Protein AF-A0A933B966-F1 (afdb_monomer)

Mean predicted aligned error: 13.91 Å

Solvent-accessible surface area (backbone atoms only — not comparable to full-atom values): 6531 Å² total; per-residue (Å²): 142,80,83,80,74,80,74,77,64,89,73,75,89,65,94,47,70,71,57,44,50,54,47,60,74,73,42,70,70,76,84,45,54,90,77,56,72,88,78,87,79,79,76,83,75,76,78,86,81,83,90,80,90,79,92,75,56,73,67,55,55,53,50,48,43,53,54,12,56,78,68,77,37,54,53,72,56,44,52,50,50,55,53,49,53,54,49,60,72,70,42,72,79,76,85,122

Radius of gyration: 27.73 Å; Cα contacts (8 Å, |Δi|>4): 19; chains: 1; bounding box: 61×38×60 Å

Structure (mmCIF, N/CA/C/O backbone):
data_AF-A0A933B966-F1
#
_entry.id   AF-A0A933B966-F1
#
loop_
_atom_site.group_PDB
_atom_site.id
_atom_site.type_symbol
_atom_site.label_atom_id
_atom_site.label_alt_id
_atom_site.label_comp_id
_atom_site.label_asym_id
_atom_site.label_entity_id
_atom_site.label_seq_id
_atom_site.pdbx_PDB_ins_code
_atom_site.Cartn_x
_atom_site.Cartn_y
_atom_site.Cartn_z
_atom_site.occupancy
_atom_site.B_iso_or_equiv
_atom_site.auth_seq_id
_atom_site.auth_comp_id
_atom_site.auth_asym_id
_atom_site.auth_atom_id
_atom_site.pdbx_PDB_model_num
ATOM 1 N N . MET A 1 1 ? 43.217 -26.852 -40.745 1.00 38.94 1 MET A N 1
ATOM 2 C CA . MET A 1 1 ? 43.153 -25.408 -41.056 1.00 38.94 1 MET A CA 1
ATOM 3 C C . MET A 1 1 ? 41.881 -25.150 -41.851 1.00 38.94 1 MET A C 1
ATOM 5 O O . MET A 1 1 ? 41.883 -25.345 -43.055 1.00 38.94 1 MET A O 1
ATOM 9 N N . ALA A 1 2 ? 40.778 -24.800 -41.188 1.00 33.16 2 ALA A N 1
ATOM 10 C CA . ALA A 1 2 ? 39.555 -24.366 -41.861 1.00 33.16 2 ALA A CA 1
ATOM 11 C C . ALA A 1 2 ? 39.213 -22.980 -41.316 1.00 33.16 2 ALA A C 1
ATOM 13 O O . ALA A 1 2 ? 38.887 -22.821 -40.142 1.00 33.16 2 ALA A O 1
ATOM 14 N N . SER A 1 3 ? 39.425 -21.978 -42.165 1.00 33.75 3 SER A N 1
ATOM 15 C CA . SER A 1 3 ? 39.214 -20.565 -41.878 1.00 33.75 3 SER A CA 1
ATOM 16 C C . SER A 1 3 ? 37.740 -20.333 -41.536 1.00 33.75 3 SER A C 1
ATOM 18 O O . SER A 1 3 ? 36.865 -20.570 -42.370 1.00 33.75 3 SER A O 1
ATOM 20 N N . ALA A 1 4 ? 37.453 -19.913 -40.302 1.00 42.78 4 ALA A N 1
ATOM 21 C CA . ALA A 1 4 ? 36.108 -19.539 -39.889 1.00 42.78 4 ALA A CA 1
ATOM 22 C C . ALA A 1 4 ? 35.700 -18.274 -40.657 1.00 42.78 4 ALA A C 1
ATOM 24 O O . ALA A 1 4 ? 36.167 -17.170 -40.372 1.00 42.78 4 ALA A O 1
ATOM 25 N N . LYS A 1 5 ? 34.854 -18.453 -41.675 1.00 41.50 5 LYS A N 1
ATOM 26 C CA . LYS A 1 5 ? 34.233 -17.379 -42.450 1.00 41.50 5 LYS A CA 1
ATOM 27 C C . LYS A 1 5 ? 33.558 -16.420 -41.465 1.00 41.50 5 LYS A C 1
ATOM 29 O O . LYS A 1 5 ? 32.578 -16.796 -40.829 1.00 41.50 5 LYS A O 1
ATOM 34 N N . LYS A 1 6 ? 34.099 -15.204 -41.313 1.00 46.59 6 LYS A N 1
ATOM 35 C CA . LYS A 1 6 ? 33.443 -14.107 -40.586 1.00 46.59 6 LYS A CA 1
ATOM 36 C C . LYS A 1 6 ? 32.060 -13.922 -41.208 1.00 46.59 6 LYS A C 1
ATOM 38 O O . LYS A 1 6 ? 31.952 -13.371 -42.301 1.00 46.59 6 LYS A O 1
ATOM 43 N N . MET A 1 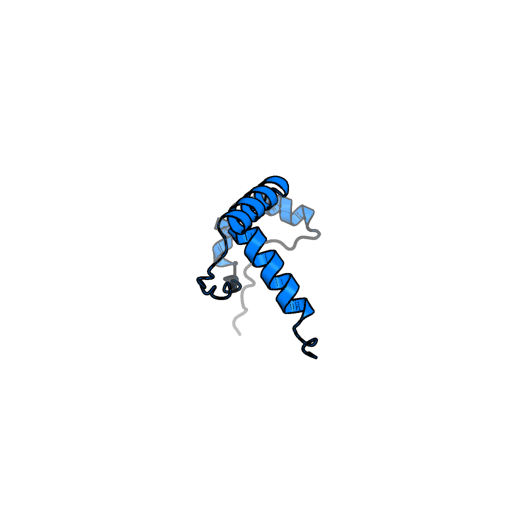7 ? 31.022 -14.424 -40.544 1.00 53.06 7 MET A N 1
ATOM 44 C CA . MET A 1 7 ? 29.660 -14.015 -40.848 1.00 53.06 7 MET A CA 1
ATOM 45 C C . MET A 1 7 ? 29.588 -12.530 -40.512 1.00 53.06 7 MET A C 1
ATOM 47 O O . MET A 1 7 ? 29.868 -12.125 -39.385 1.00 53.06 7 MET A O 1
ATOM 51 N N . VAL A 1 8 ? 29.345 -11.715 -41.534 1.00 59.16 8 VAL A N 1
ATOM 52 C CA . VAL A 1 8 ? 29.047 -10.299 -41.357 1.00 59.16 8 VAL A CA 1
ATOM 53 C C . VAL A 1 8 ? 27.714 -10.266 -40.620 1.00 59.16 8 VAL A C 1
ATOM 55 O O . VAL A 1 8 ? 26.704 -10.671 -41.189 1.00 59.16 8 VAL A O 1
ATOM 58 N N . SER A 1 9 ? 27.736 -9.883 -39.344 1.00 64.38 9 SER A N 1
ATOM 59 C CA . SER A 1 9 ? 26.518 -9.590 -38.587 1.00 64.38 9 SER A CA 1
ATOM 60 C C . SER A 1 9 ? 25.680 -8.588 -39.369 1.00 64.38 9 SER A C 1
ATOM 62 O O . SER A 1 9 ? 26.225 -7.598 -39.866 1.00 64.38 9 SER A O 1
ATOM 64 N N . LYS A 1 10 ? 24.375 -8.837 -39.495 1.00 73.94 10 LYS A N 1
ATOM 65 C CA . LYS A 1 10 ? 23.462 -7.898 -40.154 1.00 73.94 10 LYS A CA 1
ATOM 66 C C . LYS A 1 10 ? 23.319 -6.615 -39.333 1.00 73.94 10 LYS A C 1
ATOM 68 O O . LYS A 1 10 ? 23.009 -5.570 -39.895 1.00 73.94 10 LYS A O 1
ATOM 73 N N . ILE A 1 11 ? 23.575 -6.684 -38.024 1.00 80.75 11 ILE A N 1
ATOM 74 C CA . ILE A 1 11 ? 23.585 -5.527 -37.125 1.00 80.75 11 ILE A CA 1
ATOM 75 C C . ILE A 1 11 ? 24.927 -4.780 -37.273 1.00 80.75 11 ILE A C 1
ATOM 77 O O . ILE A 1 11 ? 25.980 -5.337 -36.929 1.00 80.75 11 ILE A O 1
ATOM 81 N N . PRO A 1 12 ? 24.936 -3.531 -37.779 1.00 81.19 12 PRO A N 1
ATOM 82 C CA . PRO A 1 12 ? 26.159 -2.751 -37.925 1.00 81.19 12 PRO A CA 1
ATOM 83 C C . PRO A 1 12 ? 26.678 -2.253 -36.565 1.00 81.19 12 PRO A C 1
ATOM 85 O O . PRO A 1 12 ? 25.967 -2.214 -35.565 1.00 81.19 12 PRO A O 1
ATOM 88 N N . LYS A 1 13 ? 27.949 -1.836 -36.516 1.00 81.69 13 LYS A N 1
ATOM 89 C CA . LYS A 1 13 ? 28.502 -1.143 -35.341 1.00 81.69 13 LYS A CA 1
ATOM 90 C C . LYS A 1 13 ? 28.097 0.330 -35.382 1.00 81.69 13 LYS A C 1
ATOM 92 O O . LYS A 1 13 ? 28.615 1.069 -36.218 1.00 81.69 13 LYS A O 1
ATOM 97 N N . PHE A 1 14 ? 27.216 0.748 -34.478 1.00 86.31 14 PHE A N 1
ATOM 98 C CA . PHE A 1 14 ? 26.790 2.144 -34.353 1.00 86.31 14 PHE A CA 1
ATOM 99 C C . PHE A 1 14 ? 27.864 3.000 -33.682 1.00 86.31 14 PHE A C 1
ATOM 101 O O . PHE A 1 14 ? 28.589 2.531 -32.800 1.00 86.31 14 PHE A O 1
ATOM 108 N N . ARG A 1 15 ? 27.986 4.263 -34.103 1.00 84.19 15 ARG A N 1
ATOM 109 C CA . ARG A 1 15 ? 28.924 5.215 -33.485 1.00 84.19 15 ARG A CA 1
ATOM 110 C C . ARG A 1 15 ? 28.305 5.950 -32.300 1.00 84.19 15 ARG A C 1
ATOM 112 O O . ARG A 1 15 ? 29.037 6.426 -31.437 1.00 84.19 15 ARG A O 1
ATOM 119 N N . ASN A 1 16 ? 26.981 6.071 -32.282 1.00 88.00 16 ASN A N 1
ATOM 120 C CA . ASN A 1 16 ? 26.210 6.756 -31.252 1.00 88.00 16 ASN A CA 1
ATOM 121 C C . ASN A 1 16 ? 24.804 6.140 -31.121 1.00 88.00 16 ASN A C 1
ATOM 123 O O . ASN A 1 16 ? 24.337 5.433 -32.012 1.00 88.00 16 ASN A O 1
ATOM 127 N N . GLU A 1 17 ? 24.132 6.447 -30.013 1.00 85.31 17 GLU A N 1
ATOM 128 C CA . GLU A 1 17 ? 22.788 5.944 -29.692 1.00 85.31 17 GLU A CA 1
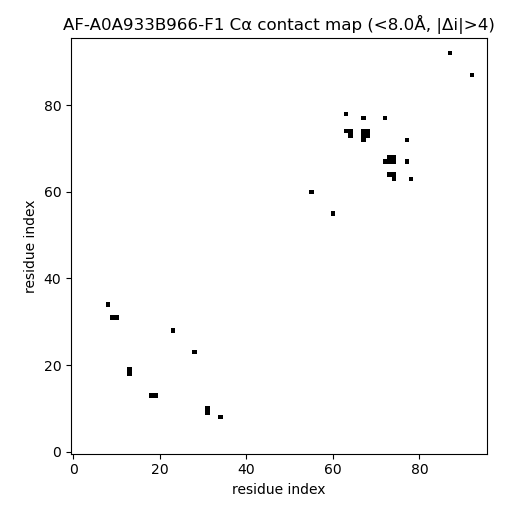ATOM 129 C C . GLU A 1 17 ? 21.713 6.454 -30.672 1.00 85.31 17 GLU A C 1
ATOM 131 O O . GLU A 1 17 ? 20.756 5.750 -30.978 1.00 85.31 17 GLU A O 1
ATOM 136 N N . ALA A 1 18 ? 21.883 7.657 -31.232 1.00 88.25 18 ALA A N 1
ATOM 137 C CA . ALA A 1 18 ? 20.932 8.229 -32.188 1.00 88.25 18 ALA A CA 1
ATOM 138 C C . ALA A 1 18 ? 20.924 7.491 -33.543 1.00 88.25 18 ALA A C 1
ATOM 140 O O . ALA A 1 18 ? 19.877 7.367 -34.175 1.00 88.25 18 ALA A O 1
ATOM 141 N N . GLU A 1 19 ? 22.079 7.005 -34.000 1.00 87.00 19 GLU A N 1
ATOM 142 C CA . GLU A 1 19 ? 22.217 6.155 -35.188 1.00 87.00 19 GLU A CA 1
ATOM 143 C C . GLU A 1 19 ? 21.596 4.777 -34.960 1.00 87.00 19 GLU A C 1
ATOM 145 O O . GLU A 1 19 ? 20.933 4.259 -35.855 1.00 87.00 19 GLU A O 1
ATOM 150 N N . GLU A 1 20 ? 21.771 4.214 -33.763 1.00 87.31 20 GLU A N 1
ATOM 151 C CA . GLU A 1 20 ? 21.150 2.949 -33.372 1.00 87.31 20 GLU A CA 1
ATOM 152 C C . GLU A 1 20 ? 19.621 3.061 -33.343 1.00 87.31 20 GLU A C 1
ATOM 154 O O . GLU A 1 20 ? 18.936 2.244 -33.955 1.00 87.31 20 GLU A O 1
ATOM 159 N N . ALA A 1 21 ? 19.080 4.108 -32.714 1.00 87.00 21 ALA A N 1
ATOM 160 C CA . ALA A 1 21 ? 17.640 4.355 -32.680 1.00 87.00 21 ALA A CA 1
ATOM 161 C C . ALA A 1 21 ? 17.053 4.478 -34.096 1.00 87.00 21 ALA A C 1
ATOM 163 O O . ALA A 1 21 ? 16.103 3.781 -34.436 1.00 87.00 21 ALA A O 1
ATOM 164 N N . ARG A 1 22 ? 17.682 5.282 -34.967 1.00 88.44 22 ARG A N 1
ATOM 165 C CA . ARG A 1 22 ? 17.250 5.435 -36.369 1.00 88.44 22 ARG A CA 1
ATOM 166 C C . ARG A 1 22 ? 17.313 4.129 -37.157 1.00 88.44 22 ARG A C 1
ATOM 168 O O . ARG A 1 22 ? 16.481 3.910 -38.035 1.00 88.44 22 ARG A O 1
ATOM 175 N N . PHE A 1 23 ? 18.302 3.281 -36.889 1.00 87.69 23 PHE A N 1
ATOM 176 C CA . PHE A 1 23 ? 18.401 1.968 -37.516 1.00 87.69 23 PHE A CA 1
ATOM 177 C C . PHE A 1 23 ? 17.227 1.073 -37.105 1.00 87.69 23 PHE A C 1
ATOM 179 O O . PHE A 1 23 ? 16.560 0.531 -37.982 1.00 87.69 23 PHE A O 1
ATOM 186 N N . TRP A 1 24 ? 16.915 0.989 -35.809 1.00 88.88 24 TRP A N 1
ATOM 187 C CA . TRP A 1 24 ? 15.787 0.193 -35.311 1.00 88.88 24 TRP A CA 1
ATOM 188 C C . TRP A 1 24 ? 14.410 0.774 -35.659 1.00 88.88 24 TRP A C 1
ATOM 190 O O . TRP A 1 24 ? 13.460 0.013 -35.801 1.00 88.88 24 TRP A O 1
ATOM 200 N N . ASP A 1 25 ? 14.299 2.088 -35.871 1.00 87.38 25 ASP A N 1
ATOM 201 C CA . ASP A 1 25 ? 13.071 2.723 -36.374 1.00 87.38 25 ASP A CA 1
ATOM 202 C C . ASP A 1 25 ? 12.795 2.390 -37.851 1.00 87.38 25 ASP A C 1
ATOM 204 O O . ASP A 1 25 ? 11.656 2.471 -38.311 1.00 87.38 25 ASP A O 1
ATOM 208 N N . THR A 1 26 ? 13.839 2.062 -38.618 1.00 86.31 26 THR A N 1
ATOM 209 C CA . THR A 1 26 ? 13.754 1.849 -40.074 1.00 86.31 26 THR A CA 1
ATOM 210 C C . THR A 1 26 ? 13.836 0.386 -40.493 1.00 86.31 26 THR A C 1
ATOM 212 O O . THR A 1 26 ? 13.438 0.068 -41.613 1.00 86.31 26 THR A O 1
ATOM 215 N N . HIS A 1 27 ? 14.331 -0.498 -39.625 1.00 86.12 27 HIS A N 1
ATOM 216 C CA . HIS A 1 27 ? 14.525 -1.918 -39.912 1.00 86.12 27 HIS A CA 1
ATOM 217 C C . HIS A 1 27 ? 13.641 -2.780 -39.015 1.00 86.12 27 HIS A C 1
ATOM 219 O O . HIS A 1 27 ? 13.501 -2.521 -37.819 1.00 86.12 27 HIS A O 1
ATOM 225 N N . ASP A 1 28 ? 13.072 -3.844 -39.578 1.00 83.25 28 ASP A N 1
ATOM 226 C CA . ASP A 1 28 ? 12.275 -4.783 -38.800 1.00 83.25 28 ASP A CA 1
ATOM 227 C C . ASP A 1 28 ? 13.190 -5.625 -37.899 1.00 83.25 28 ASP A C 1
ATOM 229 O O . ASP A 1 28 ? 14.015 -6.418 -38.352 1.00 83.25 28 ASP A O 1
ATOM 233 N N . SER A 1 29 ? 13.024 -5.468 -36.585 1.00 80.31 29 SER A N 1
ATOM 234 C CA . SER A 1 29 ? 13.759 -6.240 -35.578 1.00 80.31 29 SER A CA 1
ATOM 235 C C . SER A 1 29 ? 13.626 -7.764 -35.733 1.00 80.31 29 SER A C 1
ATOM 237 O O . SER A 1 29 ? 14.498 -8.499 -35.264 1.00 80.31 29 SER A O 1
ATOM 239 N N . THR A 1 30 ? 12.586 -8.260 -36.415 1.00 81.31 30 THR A N 1
ATOM 240 C CA . THR A 1 30 ? 12.401 -9.698 -36.654 1.00 81.31 30 THR A CA 1
ATOM 241 C C . THR A 1 30 ? 13.436 -10.294 -37.617 1.00 81.31 30 THR A C 1
ATOM 243 O O . THR A 1 30 ? 13.735 -11.487 -37.540 1.00 81.31 30 THR A O 1
ATOM 246 N N . GLU A 1 31 ? 14.075 -9.477 -38.459 1.00 81.25 31 GLU A N 1
ATOM 247 C CA . GLU A 1 31 ? 15.105 -9.916 -39.416 1.00 81.25 31 GLU A CA 1
ATOM 248 C C . GLU A 1 31 ? 16.449 -10.274 -38.753 1.00 81.25 31 GLU A C 1
ATOM 250 O O . GLU A 1 31 ? 17.342 -10.850 -39.396 1.00 81.25 31 GLU A O 1
ATOM 255 N N . PHE A 1 32 ? 16.578 -9.947 -37.462 1.00 82.19 32 PHE A N 1
ATOM 256 C CA . PHE A 1 32 ? 17.778 -10.104 -36.640 1.00 82.19 32 PHE A CA 1
ATOM 257 C C . PHE A 1 32 ? 17.586 -11.089 -35.472 1.00 82.19 32 PHE A C 1
ATOM 259 O O . PHE A 1 32 ? 18.473 -11.213 -34.626 1.00 82.19 32 PHE A O 1
ATOM 266 N N . LEU A 1 33 ? 16.462 -11.824 -35.423 1.00 77.06 33 LEU A N 1
ATOM 267 C CA . LEU A 1 33 ? 16.154 -12.781 -34.345 1.00 77.06 33 LEU A CA 1
ATOM 268 C C . LEU A 1 33 ? 17.245 -13.844 -34.153 1.00 77.06 33 LEU A C 1
ATOM 270 O O . LEU A 1 33 ? 17.533 -14.211 -33.016 1.00 77.06 33 LEU A O 1
ATOM 274 N N . ASP A 1 34 ? 17.877 -14.293 -35.241 1.00 78.56 34 ASP A N 1
ATOM 275 C CA . ASP A 1 34 ? 18.965 -15.283 -35.214 1.00 78.56 34 ASP A CA 1
ATOM 276 C C . ASP A 1 34 ? 20.242 -14.760 -34.528 1.00 78.56 34 ASP A C 1
ATOM 278 O O . ASP A 1 34 ? 21.063 -15.540 -34.042 1.00 78.56 34 ASP A O 1
ATOM 282 N N . GLU A 1 35 ? 20.427 -13.436 -34.487 1.00 81.38 35 GLU A N 1
ATOM 283 C CA . GLU A 1 35 ? 21.579 -12.773 -33.865 1.00 81.38 35 GLU A CA 1
ATOM 284 C C . GLU A 1 35 ? 21.292 -12.340 -32.417 1.00 81.38 35 GLU A C 1
ATOM 286 O O . GLU A 1 35 ? 22.224 -12.067 -31.648 1.00 81.38 35 GLU A O 1
ATOM 291 N N . PHE A 1 36 ? 20.019 -12.313 -32.008 1.00 81.69 36 PHE A N 1
ATOM 292 C CA . PHE A 1 36 ? 19.637 -11.985 -30.642 1.00 81.69 36 PHE A CA 1
ATOM 293 C C . PHE A 1 36 ? 19.899 -13.137 -29.677 1.00 81.69 36 PHE A C 1
ATOM 295 O O . PHE A 1 36 ? 19.714 -14.319 -29.960 1.00 81.69 36 PHE A O 1
ATOM 302 N N . LYS A 1 37 ? 20.309 -12.769 -28.463 1.00 79.06 37 LYS A N 1
ATOM 303 C CA . LYS A 1 37 ? 20.445 -13.708 -27.351 1.00 79.06 37 LYS A CA 1
ATOM 304 C C . LYS A 1 37 ? 19.230 -13.570 -26.441 1.00 79.06 37 LYS A C 1
ATOM 306 O O . LYS A 1 37 ? 18.830 -12.441 -26.158 1.00 79.06 37 LYS A O 1
ATOM 311 N N . PRO A 1 38 ? 18.680 -14.678 -25.916 1.00 79.50 38 PRO A N 1
ATOM 312 C CA . PRO A 1 38 ? 17.600 -14.611 -24.945 1.00 79.50 38 PRO A CA 1
ATOM 313 C C . PRO A 1 38 ? 18.010 -13.752 -23.745 1.00 79.50 38 PRO A C 1
ATOM 315 O O . PRO A 1 38 ? 18.982 -14.060 -23.047 1.00 79.50 38 PRO A O 1
ATOM 318 N N . ALA A 1 39 ? 17.265 -12.679 -23.490 1.00 79.12 39 ALA A N 1
ATOM 319 C CA . ALA A 1 39 ? 17.445 -11.895 -22.281 1.00 79.12 39 ALA A CA 1
ATOM 320 C C . ALA A 1 39 ? 16.966 -12.719 -21.077 1.00 79.12 39 ALA A C 1
ATOM 322 O O . ALA A 1 39 ? 15.813 -13.153 -21.017 1.00 79.12 39 ALA A O 1
ATOM 323 N N . LYS A 1 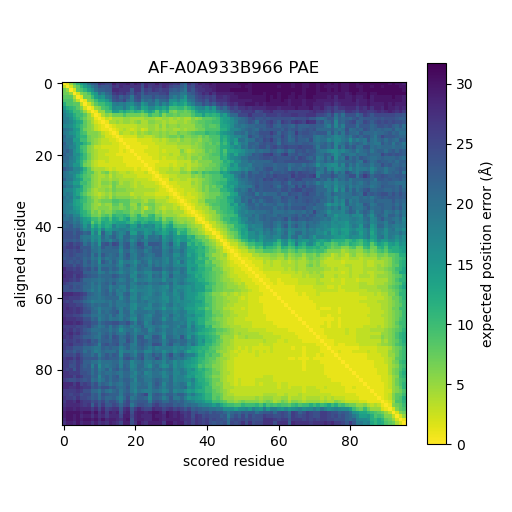40 ? 17.841 -12.938 -20.0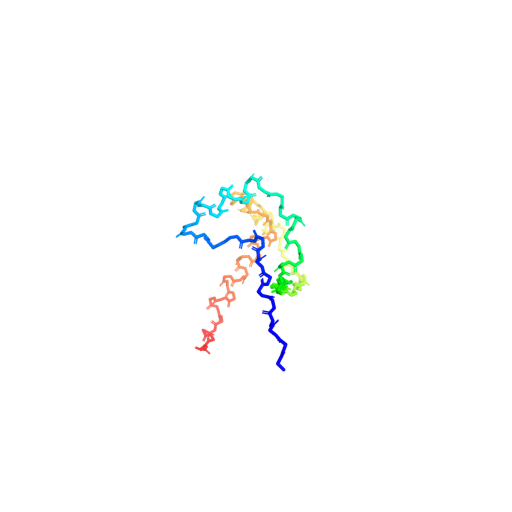90 1.00 75.88 40 LYS A N 1
ATOM 324 C CA . LYS A 1 40 ? 17.441 -13.528 -18.807 1.00 75.88 40 LYS A CA 1
ATOM 325 C C . LYS A 1 40 ? 16.723 -12.464 -17.981 1.00 75.88 40 LYS A C 1
ATOM 327 O O . LYS A 1 40 ? 17.351 -11.717 -17.238 1.00 75.88 40 LYS A O 1
ATOM 332 N N . LEU A 1 41 ? 15.405 -12.388 -18.128 1.00 74.19 41 LEU A N 1
ATOM 333 C CA . LEU A 1 41 ? 14.562 -11.511 -17.322 1.00 74.19 41 LEU A CA 1
ATOM 334 C C . LEU A 1 41 ? 14.243 -12.186 -15.985 1.00 74.19 41 LEU A C 1
ATOM 336 O O . LEU A 1 41 ? 13.445 -13.117 -15.910 1.00 74.19 41 LEU A O 1
ATOM 340 N N . THR A 1 42 ? 14.851 -11.705 -14.905 1.00 71.56 42 THR A N 1
ATOM 341 C CA . THR A 1 42 ? 14.398 -12.014 -13.544 1.00 71.56 42 THR A CA 1
ATOM 342 C C . THR A 1 42 ? 13.331 -11.015 -13.132 1.00 71.56 42 THR A C 1
ATOM 344 O O . THR A 1 42 ? 13.630 -9.869 -12.802 1.00 71.56 42 THR A O 1
ATOM 347 N N . PHE A 1 43 ? 12.075 -11.452 -13.106 1.00 74.94 43 PHE A N 1
ATOM 348 C CA . PHE A 1 43 ? 11.024 -10.693 -12.441 1.00 74.94 43 PHE A CA 1
ATOM 349 C C . PHE A 1 43 ? 11.253 -10.757 -10.930 1.00 74.94 43 PHE A C 1
ATOM 351 O O . PHE A 1 43 ? 11.332 -11.845 -10.355 1.00 74.94 43 PHE A O 1
ATOM 358 N N . ALA A 1 44 ? 11.336 -9.601 -10.268 1.00 74.75 44 ALA A N 1
ATOM 359 C CA . ALA A 1 44 ? 11.315 -9.559 -8.813 1.00 74.75 44 ALA A CA 1
ATOM 360 C C . ALA A 1 44 ? 9.997 -10.187 -8.333 1.00 74.75 44 ALA A C 1
ATOM 362 O O . ALA A 1 44 ? 8.911 -9.641 -8.553 1.00 74.75 44 ALA A O 1
ATOM 363 N N . ARG A 1 45 ? 10.074 -11.367 -7.707 1.00 72.88 45 ARG A N 1
ATOM 364 C CA . ARG A 1 45 ? 8.890 -12.038 -7.170 1.00 72.88 45 ARG A CA 1
ATOM 365 C C . ARG A 1 45 ? 8.300 -11.134 -6.092 1.00 72.88 45 ARG A C 1
ATOM 367 O O . ARG A 1 45 ? 8.963 -10.839 -5.098 1.00 72.88 45 ARG A O 1
ATOM 374 N N . ARG A 1 46 ? 7.062 -10.670 -6.293 1.00 72.50 46 ARG A N 1
ATOM 375 C CA . ARG A 1 46 ? 6.342 -9.901 -5.268 1.00 72.50 46 ARG A CA 1
ATOM 376 C C . ARG A 1 46 ? 6.333 -10.718 -3.982 1.00 72.50 46 ARG A C 1
ATOM 378 O O . ARG A 1 46 ? 5.961 -11.891 -4.010 1.00 72.50 46 ARG A O 1
ATOM 385 N N . GLN A 1 47 ? 6.732 -10.101 -2.874 1.00 78.00 47 GLN A N 1
ATOM 386 C CA . GLN A 1 47 ? 6.644 -10.773 -1.587 1.00 78.00 47 GLN A CA 1
ATOM 387 C C . GLN A 1 47 ? 5.185 -11.155 -1.299 1.00 78.00 47 GLN A C 1
ATOM 389 O O . GLN A 1 47 ? 4.281 -10.350 -1.576 1.00 78.00 47 GLN A O 1
ATOM 394 N N . PRO A 1 48 ? 4.938 -12.374 -0.789 1.00 83.69 48 PRO A N 1
ATOM 395 C CA . PRO A 1 48 ? 3.592 -12.818 -0.467 1.00 83.69 48 PRO A CA 1
ATOM 396 C C . PRO A 1 48 ? 2.992 -11.899 0.602 1.00 83.69 48 PRO A C 1
ATOM 398 O O . PRO A 1 48 ? 3.658 -11.521 1.564 1.00 83.69 48 PRO A O 1
ATOM 401 N N . LYS A 1 49 ? 1.728 -11.515 0.415 1.00 84.75 49 LYS A N 1
ATOM 402 C CA . LYS A 1 49 ? 0.977 -10.710 1.384 1.00 84.75 49 LYS A CA 1
ATOM 403 C C . LYS A 1 49 ? 0.070 -11.633 2.188 1.00 84.75 49 LYS A C 1
ATOM 405 O O . LYS A 1 49 ? -0.611 -12.469 1.601 1.00 84.75 49 LYS A O 1
ATOM 410 N N . VAL A 1 50 ? 0.033 -11.443 3.503 1.00 90.50 50 VAL A N 1
ATOM 411 C CA . VAL A 1 50 ? -0.879 -12.154 4.408 1.00 90.50 50 VAL A CA 1
ATOM 412 C C . VAL A 1 50 ? -2.046 -11.233 4.749 1.00 90.50 50 VAL A C 1
ATOM 414 O O . VAL A 1 50 ? -1.840 -10.053 5.039 1.00 90.50 50 VAL A O 1
ATOM 417 N N . LEU A 1 51 ? -3.270 -11.759 4.691 1.00 91.62 51 LEU A N 1
ATOM 418 C CA . LEU A 1 51 ? -4.461 -11.034 5.119 1.00 91.62 51 LEU A CA 1
ATOM 419 C C . LEU A 1 51 ? -4.702 -11.305 6.603 1.00 91.62 51 LEU A C 1
ATOM 421 O O . LEU A 1 51 ? -4.835 -12.453 7.017 1.00 91.62 51 LEU A O 1
ATOM 425 N N . VAL A 1 52 ? -4.756 -10.237 7.391 1.00 90.50 52 VAL A N 1
ATOM 426 C CA . VAL A 1 52 ? -5.033 -10.292 8.827 1.00 90.50 52 VAL A CA 1
ATOM 427 C C . VAL A 1 52 ? -6.374 -9.624 9.105 1.00 90.50 52 VAL A C 1
ATOM 429 O O . VAL A 1 52 ? -6.708 -8.611 8.489 1.00 90.50 52 VAL A O 1
ATOM 432 N N . SER A 1 53 ? -7.154 -10.196 10.022 1.00 91.50 53 SER A N 1
ATOM 433 C CA . SER A 1 53 ? -8.420 -9.609 10.473 1.00 91.50 53 SER A CA 1
ATOM 434 C C . SER A 1 53 ? -8.203 -8.896 11.802 1.00 91.50 53 SER A C 1
ATOM 436 O O . SER A 1 53 ? -7.769 -9.514 12.769 1.00 91.50 53 SER A O 1
ATOM 438 N N . VAL A 1 54 ? -8.523 -7.604 11.853 1.00 91.50 54 VAL A N 1
ATOM 439 C CA . VAL A 1 54 ? -8.433 -6.772 13.062 1.00 91.50 54 VAL A CA 1
ATOM 440 C C . VAL A 1 54 ? -9.819 -6.215 13.364 1.00 91.50 54 VAL A C 1
ATOM 442 O O . VAL A 1 54 ? -10.521 -5.765 12.456 1.00 91.50 54 VAL A O 1
ATOM 445 N N . ARG A 1 55 ? -10.235 -6.262 14.633 1.00 94.88 55 ARG A N 1
ATOM 446 C CA . ARG A 1 55 ? -11.486 -5.636 15.078 1.00 94.88 55 ARG A CA 1
ATOM 447 C C . ARG A 1 55 ? -11.229 -4.163 15.376 1.00 94.88 55 ARG A C 1
ATOM 449 O O . ARG A 1 55 ? -10.322 -3.850 16.134 1.00 94.88 55 ARG A O 1
ATOM 456 N N . LEU A 1 56 ? -12.045 -3.297 14.787 1.00 94.56 56 LEU A N 1
ATOM 457 C CA . LEU A 1 56 ? -12.012 -1.847 14.968 1.00 94.56 56 LEU A CA 1
ATOM 458 C C . LEU A 1 56 ? -13.430 -1.352 15.267 1.00 94.56 56 LEU A C 1
ATOM 460 O O . LEU A 1 56 ? -14.414 -1.966 14.839 1.00 94.56 56 LEU A O 1
ATOM 464 N N . GLY A 1 57 ? -13.543 -0.239 15.981 1.00 97.62 57 GLY A N 1
ATOM 465 C CA . GLY A 1 57 ? -14.806 0.440 16.228 1.00 97.62 57 GLY A CA 1
ATOM 466 C C . GLY A 1 57 ? -15.433 0.980 14.939 1.00 97.62 57 GLY A C 1
ATOM 467 O O . GLY A 1 57 ? -14.750 1.365 13.988 1.00 97.62 57 GLY A O 1
ATOM 468 N N . LYS A 1 58 ? -16.770 1.049 14.897 1.00 96.75 58 LYS A N 1
ATOM 469 C CA . LYS A 1 58 ? -17.498 1.554 13.716 1.00 96.75 58 LYS A CA 1
ATOM 470 C C . LYS A 1 58 ? -17.125 3.003 13.378 1.00 96.75 58 LYS A C 1
ATOM 472 O O . LYS A 1 58 ? -16.967 3.334 12.204 1.00 96.75 58 LYS A O 1
ATOM 477 N N . SER A 1 59 ? -16.973 3.848 14.398 1.00 97.25 59 SER A N 1
ATOM 478 C CA . SER A 1 59 ? -16.565 5.252 14.258 1.00 97.25 59 SER A CA 1
ATOM 479 C C . SER A 1 59 ? -15.145 5.384 13.706 1.00 97.25 59 SER A C 1
ATOM 481 O O . SER A 1 59 ? -14.909 6.190 12.809 1.00 97.25 59 SER A O 1
ATOM 483 N N . GLU A 1 60 ? -14.220 4.548 14.177 1.00 96.00 60 GLU A N 1
ATOM 484 C CA . GLU A 1 60 ? -12.827 4.526 13.723 1.00 96.00 60 GLU A CA 1
ATOM 485 C C . GLU A 1 60 ? -12.744 4.162 12.239 1.00 96.00 60 GLU A C 1
ATOM 487 O O . GLU A 1 60 ? -12.127 4.877 11.453 1.00 96.00 60 GLU A O 1
ATOM 492 N N . VAL A 1 61 ? -13.447 3.104 11.820 1.00 96.19 61 VAL A N 1
ATOM 493 C CA . VAL A 1 61 ? -13.488 2.688 10.410 1.00 96.19 61 VAL A CA 1
ATOM 494 C C . VAL A 1 61 ? -14.084 3.783 9.523 1.00 96.19 61 VAL A C 1
ATOM 496 O O . VAL A 1 61 ? -13.581 4.019 8.421 1.00 96.19 61 VAL A O 1
ATOM 499 N N . ALA A 1 62 ? -15.136 4.466 9.982 1.00 97.06 62 ALA A N 1
ATOM 500 C CA . ALA A 1 62 ? -15.740 5.572 9.244 1.00 97.06 62 ALA A CA 1
ATOM 501 C C . ALA A 1 62 ? -14.756 6.740 9.069 1.00 97.06 62 ALA A C 1
ATOM 503 O O . ALA A 1 62 ? -14.557 7.214 7.947 1.00 97.06 62 ALA A O 1
ATOM 504 N N . LEU A 1 63 ? -14.078 7.142 10.148 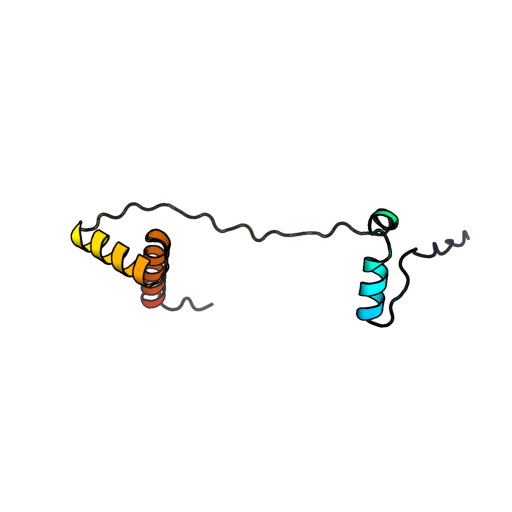1.00 97.00 63 LEU A N 1
ATOM 505 C CA . LEU A 1 63 ? -13.078 8.207 10.120 1.00 97.00 63 LEU A CA 1
ATOM 506 C C . LEU A 1 63 ? -11.901 7.852 9.202 1.00 97.00 63 LEU A C 1
ATOM 508 O O . LEU A 1 63 ? -11.498 8.651 8.359 1.00 97.00 63 LEU A O 1
ATOM 512 N N . MET A 1 64 ? -11.383 6.627 9.301 1.00 96.62 64 MET A N 1
ATOM 513 C CA . MET A 1 64 ? -10.299 6.147 8.443 1.00 96.62 64 MET A CA 1
ATOM 514 C C . MET A 1 64 ? -10.680 6.162 6.959 1.00 96.62 64 MET A C 1
ATOM 516 O O . MET A 1 64 ? -9.861 6.537 6.122 1.00 96.62 64 MET A O 1
ATOM 520 N N . ARG A 1 65 ? -11.921 5.796 6.606 1.00 96.44 65 ARG A N 1
ATOM 521 C CA . ARG A 1 65 ? -12.404 5.884 5.216 1.00 96.44 65 ARG A CA 1
ATOM 522 C C . ARG A 1 65 ? -12.445 7.323 4.716 1.00 96.44 65 ARG A C 1
ATOM 524 O O . ARG A 1 65 ? -12.010 7.572 3.594 1.00 96.44 65 ARG A O 1
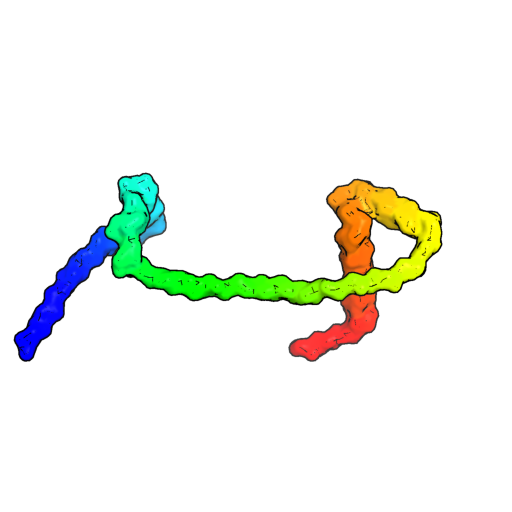ATOM 531 N N . GLN A 1 66 ? -12.914 8.260 5.539 1.00 97.69 66 GLN A N 1
ATOM 532 C CA . GLN A 1 66 ? -12.912 9.682 5.186 1.00 97.69 66 GLN A CA 1
ATOM 533 C C . GLN A 1 66 ? -11.487 10.210 4.986 1.00 97.69 66 GLN A C 1
ATOM 535 O O . GLN A 1 66 ? -11.214 10.904 4.008 1.00 97.69 66 GLN A O 1
ATOM 540 N N . LEU A 1 67 ? -10.557 9.845 5.873 1.00 97.62 67 LEU A N 1
ATOM 541 C CA . LEU A 1 67 ? -9.149 10.232 5.758 1.00 97.62 67 LEU A CA 1
ATOM 542 C C . LEU A 1 67 ? -8.486 9.631 4.514 1.00 97.62 67 LEU A C 1
ATOM 544 O O . LEU A 1 67 ? -7.701 10.314 3.858 1.00 97.62 67 LEU A O 1
ATOM 548 N N . ALA A 1 68 ? -8.831 8.394 4.155 1.00 97.50 68 ALA A N 1
ATOM 549 C CA . ALA A 1 68 ? -8.330 7.743 2.949 1.00 97.50 68 ALA A CA 1
ATOM 550 C C . ALA A 1 68 ? -8.783 8.496 1.691 1.00 97.50 68 ALA A C 1
ATOM 552 O O . ALA A 1 68 ? -7.947 8.873 0.872 1.00 97.50 68 ALA A O 1
ATOM 553 N N . GLN A 1 69 ? -10.078 8.819 1.599 1.00 97.19 69 GLN A N 1
ATOM 554 C CA . GLN A 1 69 ? -10.634 9.589 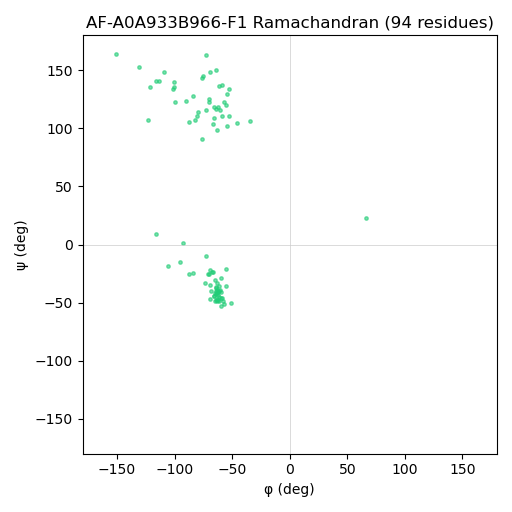0.484 1.00 97.19 69 GLN A CA 1
ATOM 555 C C . GLN A 1 69 ? -9.991 10.971 0.351 1.00 97.19 69 GLN A C 1
ATOM 557 O O . GLN A 1 69 ? -9.573 11.342 -0.741 1.00 97.19 69 GLN A O 1
ATOM 562 N N . ARG A 1 70 ? -9.838 11.707 1.461 1.00 97.19 70 ARG A N 1
ATOM 563 C CA . ARG A 1 70 ? -9.187 13.030 1.462 1.00 97.19 70 ARG A CA 1
ATOM 564 C C . ARG A 1 70 ? -7.742 12.989 0.963 1.00 97.19 70 ARG A C 1
ATOM 566 O O . ARG A 1 70 ? -7.265 13.975 0.418 1.00 97.19 70 ARG A O 1
ATOM 573 N N . ARG A 1 71 ? -7.049 11.863 1.151 1.00 95.81 71 ARG A N 1
ATOM 574 C CA . ARG A 1 71 ? -5.668 11.644 0.695 1.00 95.81 71 ARG A CA 1
ATOM 575 C C . ARG A 1 71 ? -5.582 10.996 -0.692 1.00 95.81 71 ARG A C 1
ATOM 577 O O . ARG A 1 71 ? -4.479 10.709 -1.141 1.00 95.81 71 ARG A O 1
ATOM 584 N N . GLY A 1 72 ? -6.713 10.721 -1.349 1.00 96.62 72 GLY A N 1
ATOM 585 C CA . GLY A 1 72 ? -6.744 10.008 -2.630 1.00 96.62 72 GLY A CA 1
ATOM 586 C C . GLY A 1 72 ? -6.278 8.549 -2.534 1.00 96.62 72 GLY A C 1
ATOM 587 O O . GLY A 1 72 ? -5.842 7.970 -3.525 1.00 96.62 72 GLY A O 1
ATOM 588 N N . LEU A 1 73 ? -6.341 7.946 -1.343 1.00 96.44 73 LEU A N 1
ATOM 589 C CA . LEU A 1 73 ? -5.892 6.580 -1.081 1.00 96.44 73 LEU A CA 1
ATOM 590 C C . LEU A 1 73 ? -7.082 5.647 -0.838 1.00 96.44 73 LEU A C 1
ATOM 592 O O . LEU A 1 73 ? -8.099 6.021 -0.258 1.00 96.44 73 LEU A O 1
ATOM 596 N N . GLY A 1 74 ? -6.930 4.379 -1.222 1.00 95.50 74 GLY A N 1
ATOM 597 C CA . GLY A 1 74 ? -7.854 3.328 -0.797 1.00 95.50 74 GLY A CA 1
ATOM 598 C C . GLY A 1 74 ? -7.716 3.042 0.703 1.00 95.50 74 GLY A C 1
ATOM 599 O O . GLY A 1 74 ? -6.614 3.112 1.245 1.00 95.50 74 GLY A O 1
ATOM 600 N N . PHE A 1 75 ? -8.812 2.652 1.366 1.00 94.62 75 PHE A N 1
ATOM 601 C CA . PHE A 1 75 ? -8.817 2.326 2.803 1.00 94.62 75 PHE A CA 1
ATOM 602 C C . PHE A 1 75 ? -7.712 1.326 3.175 1.00 94.62 75 PHE A C 1
ATOM 604 O O . PHE A 1 75 ? -6.906 1.602 4.053 1.00 94.62 75 PHE A O 1
ATOM 611 N N . GLY A 1 76 ? -7.603 0.207 2.449 1.00 93.25 76 GLY A N 1
ATOM 612 C CA . GLY A 1 76 ? -6.559 -0.791 2.705 1.00 93.25 76 GLY A CA 1
ATOM 613 C C . GLY A 1 76 ? -5.135 -0.263 2.489 1.00 93.25 76 GLY A C 1
ATOM 614 O O . GLY A 1 76 ? -4.222 -0.661 3.211 1.00 93.25 76 GLY A O 1
ATOM 615 N N . SER A 1 77 ? -4.942 0.658 1.539 1.00 94.94 77 SER A N 1
ATOM 616 C CA . SER A 1 77 ? -3.642 1.290 1.287 1.00 94.94 77 SER A CA 1
ATOM 617 C C . SER A 1 77 ? -3.244 2.214 2.434 1.00 94.94 77 SER A C 1
ATOM 619 O O . SER A 1 77 ? -2.122 2.110 2.922 1.00 94.94 77 SER A O 1
ATOM 621 N N . LEU A 1 78 ? -4.172 3.060 2.897 1.00 96.12 78 LEU A N 1
ATOM 622 C CA . LEU A 1 78 ? -3.949 3.941 4.044 1.00 96.12 78 LEU A CA 1
ATOM 623 C C . LEU A 1 78 ? -3.653 3.128 5.310 1.00 96.12 78 LEU A C 1
ATOM 625 O O . LEU A 1 78 ? -2.656 3.377 5.980 1.00 96.12 78 LEU A O 1
ATOM 629 N N . THR A 1 79 ? -4.475 2.116 5.597 1.00 95.12 79 THR A N 1
ATOM 630 C CA . THR A 1 79 ? -4.303 1.252 6.773 1.00 95.12 79 THR A CA 1
ATOM 631 C C . THR A 1 79 ? -2.947 0.559 6.763 1.00 95.12 79 THR A C 1
ATOM 633 O O . THR A 1 79 ? -2.245 0.555 7.770 1.00 95.12 79 THR A O 1
ATOM 636 N N . ARG A 1 80 ? -2.540 0.000 5.616 1.00 93.38 80 ARG A N 1
ATOM 637 C CA . ARG A 1 80 ? -1.228 -0.641 5.487 1.00 93.38 80 ARG A CA 1
ATOM 638 C C . ARG A 1 80 ? -0.091 0.356 5.697 1.00 93.38 80 ARG A C 1
ATOM 640 O O . ARG A 1 80 ? 0.890 -0.002 6.341 1.00 93.38 80 ARG A O 1
ATOM 647 N N . MET A 1 81 ? -0.207 1.561 5.142 1.00 95.19 81 MET A N 1
ATOM 648 C CA . MET A 1 81 ? 0.808 2.607 5.265 1.00 95.19 81 MET A CA 1
ATOM 649 C C . MET A 1 81 ? 1.038 2.970 6.733 1.00 95.19 81 MET A C 1
ATOM 651 O O . MET A 1 81 ? 2.163 2.850 7.201 1.00 95.19 81 MET A O 1
ATOM 655 N N . TRP A 1 82 ? -0.024 3.295 7.473 1.00 95.25 82 TRP A N 1
ATOM 656 C CA . TRP A 1 82 ? 0.080 3.635 8.896 1.00 95.25 82 TRP A CA 1
ATOM 657 C C . TRP A 1 82 ? 0.566 2.477 9.762 1.00 95.25 82 TRP A C 1
ATOM 659 O O . TRP A 1 82 ? 1.386 2.680 10.650 1.00 95.25 82 TRP A O 1
ATOM 669 N N . LEU A 1 83 ? 0.103 1.250 9.496 1.00 94.06 83 LEU A N 1
ATOM 670 C CA . LEU A 1 83 ? 0.595 0.080 10.224 1.00 94.06 83 LEU A CA 1
ATOM 671 C C . LEU A 1 83 ? 2.094 -0.131 9.982 1.00 94.06 83 LEU A C 1
ATOM 673 O O . LEU A 1 83 ? 2.828 -0.447 10.909 1.00 94.06 83 LEU A O 1
ATOM 677 N N . THR A 1 84 ? 2.551 0.062 8.744 1.00 93.69 84 THR A N 1
ATOM 678 C CA . THR A 1 84 ? 3.974 -0.058 8.396 1.00 93.69 84 THR A CA 1
ATOM 679 C C . THR A 1 84 ? 4.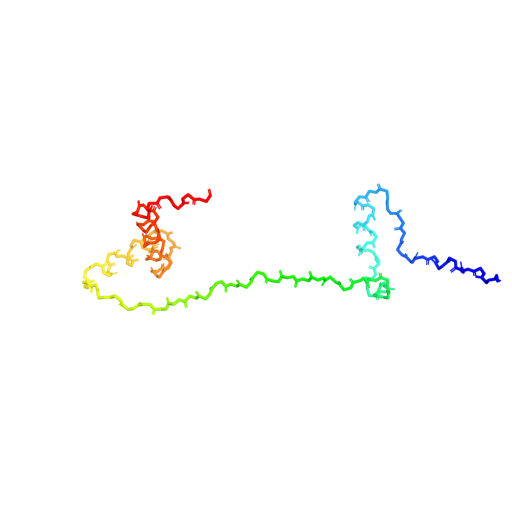798 1.029 9.077 1.00 93.69 84 THR A C 1
ATOM 681 O O . THR A 1 84 ? 5.848 0.724 9.623 1.00 93.69 84 THR A O 1
ATOM 684 N N . GLU A 1 85 ? 4.316 2.270 9.075 1.00 94.38 85 GLU A N 1
ATOM 685 C CA . GLU A 1 85 ? 4.958 3.404 9.746 1.00 94.38 85 GLU A CA 1
ATOM 686 C C . GLU A 1 85 ? 5.158 3.119 11.239 1.00 94.38 85 GLU A C 1
ATOM 688 O O . GLU A 1 85 ? 6.287 3.151 11.718 1.00 94.38 85 GLU A O 1
ATOM 693 N N . LYS A 1 86 ? 4.100 2.692 11.940 1.00 94.19 86 LYS A N 1
ATOM 694 C CA . LYS A 1 86 ? 4.182 2.333 13.364 1.00 94.19 86 LYS A CA 1
ATOM 695 C C . LYS A 1 86 ? 5.099 1.142 13.634 1.00 94.19 86 LYS A C 1
ATOM 697 O O . LYS A 1 86 ? 5.843 1.153 14.604 1.00 94.19 86 LYS A O 1
ATOM 702 N N . LEU A 1 87 ? 5.092 0.127 12.769 1.00 93.56 87 LEU A N 1
ATOM 703 C CA . LEU A 1 87 ? 6.017 -1.003 12.894 1.00 93.56 87 LEU A CA 1
ATOM 704 C C . LEU A 1 87 ? 7.477 -0.582 12.715 1.00 93.56 87 LEU A C 1
ATOM 706 O O . LEU A 1 87 ? 8.340 -1.144 13.375 1.00 93.56 87 LEU A O 1
ATOM 710 N N . LEU A 1 88 ? 7.762 0.369 11.823 1.00 92.12 88 LEU A N 1
ATOM 711 C CA . LEU A 1 88 ? 9.118 0.876 11.604 1.00 92.12 88 LEU A CA 1
ATOM 712 C C . LEU A 1 88 ? 9.593 1.783 12.742 1.00 92.12 88 LEU A C 1
ATOM 714 O O . LEU A 1 88 ? 10.783 1.781 13.033 1.00 92.12 88 LEU A O 1
ATOM 718 N N . GLU A 1 89 ? 8.686 2.533 13.370 1.00 92.94 89 GLU A N 1
ATOM 719 C CA . GLU A 1 89 ? 8.980 3.333 14.566 1.00 92.94 89 GLU A CA 1
ATOM 720 C C . GLU A 1 89 ? 9.327 2.452 15.776 1.00 92.94 89 GLU A C 1
ATOM 722 O O . GLU A 1 89 ? 10.285 2.738 16.489 1.00 92.94 89 GLU A O 1
ATOM 727 N N . GLU A 1 90 ? 8.563 1.377 15.996 1.00 91.44 90 GLU A N 1
ATOM 728 C CA . GLU A 1 90 ? 8.719 0.479 17.152 1.00 91.44 90 GLU A CA 1
ATOM 729 C C . GLU A 1 90 ? 9.784 -0.603 16.940 1.00 91.44 90 GLU A C 1
ATOM 731 O O . GLU A 1 90 ? 10.334 -1.146 17.901 1.00 91.44 90 GLU A O 1
ATOM 736 N N . ALA A 1 91 ? 10.076 -0.961 15.687 1.00 86.19 91 ALA A N 1
ATOM 737 C CA . ALA A 1 91 ? 11.146 -1.900 15.405 1.00 86.19 91 ALA A CA 1
ATOM 738 C C . ALA A 1 91 ? 12.474 -1.249 15.818 1.00 86.19 91 ALA A C 1
ATOM 740 O O . ALA A 1 91 ? 12.859 -0.240 15.220 1.00 86.19 91 ALA A O 1
ATOM 741 N N . PRO A 1 92 ? 13.226 -1.818 16.783 1.00 72.44 92 PRO A N 1
ATOM 742 C CA . PRO A 1 92 ? 14.586 -1.368 17.014 1.00 72.44 92 PRO A CA 1
ATOM 743 C C . PRO A 1 92 ? 15.298 -1.535 15.681 1.00 72.44 92 PRO A C 1
ATOM 745 O O . PRO A 1 92 ? 15.262 -2.634 15.123 1.00 72.44 92 PRO A O 1
ATOM 748 N N . THR A 1 93 ? 15.860 -0.444 15.148 1.00 59.56 93 THR A N 1
ATOM 749 C CA . THR A 1 93 ? 16.637 -0.429 13.904 1.00 59.56 93 THR A CA 1
ATOM 750 C C . THR A 1 93 ? 17.392 -1.738 13.801 1.00 59.56 93 THR A C 1
ATOM 752 O O . THR A 1 93 ? 18.328 -1.971 14.571 1.00 59.56 93 THR A O 1
ATOM 755 N N . ALA A 1 94 ? 16.933 -2.625 12.918 1.00 54.75 94 ALA A N 1
ATOM 756 C CA . ALA A 1 94 ? 17.655 -3.841 12.634 1.00 54.75 94 ALA A CA 1
ATOM 757 C C . ALA A 1 94 ? 18.968 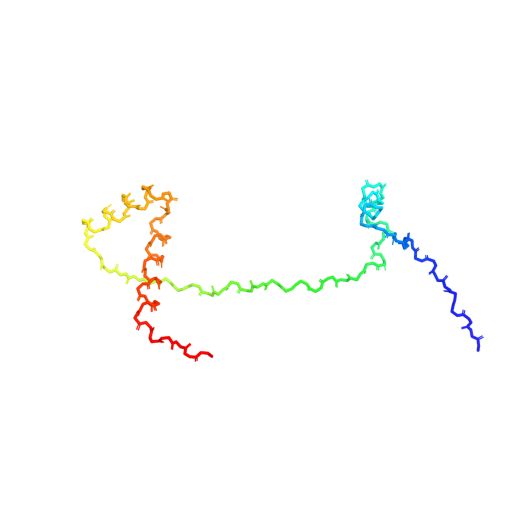-3.353 12.037 1.00 54.75 94 ALA A C 1
ATOM 759 O O . ALA A 1 94 ? 18.998 -2.944 10.876 1.00 54.75 94 ALA A O 1
ATOM 760 N N . LYS A 1 95 ? 20.016 -3.301 12.869 1.00 47.31 95 LYS A N 1
ATOM 761 C CA . LYS A 1 95 ? 21.400 -3.213 12.421 1.00 47.31 95 LYS A CA 1
ATOM 762 C C . LYS A 1 95 ? 21.530 -4.257 11.314 1.00 47.31 95 LYS A C 1
ATOM 764 O O . LYS A 1 95 ? 21.492 -5.455 11.589 1.00 47.31 95 LYS A O 1
ATOM 769 N N . ARG A 1 96 ? 21.561 -3.778 10.077 1.00 45.88 96 ARG A N 1
ATOM 770 C CA . ARG A 1 96 ? 22.114 -4.482 8.932 1.00 45.88 96 ARG A CA 1
ATOM 771 C C . ARG A 1 96 ? 23.545 -4.017 8.778 1.00 45.88 96 ARG A C 1
ATOM 773 O O . ARG A 1 96 ? 23.777 -2.811 9.017 1.00 45.88 96 ARG A O 1
#

Sequence (96 aa):
MASAKKMVSKIPKFRNEAEEARFWDTHDSTEFLDEFKPAKLTFARRQPKVLVSVRLGKSEVALMRQLAQRRGLGFGSLTRMWLTEKLLEEAPTAKR

Secondary structure (DSSP, 8-state):
---------SS---SSHHHHHHHHHHS-GGGGTTTPPPP-----PPPPPPP------HHHHHHHHHHHHHTT--HHHHHHHHHHHHHHHHS-----

Foldseek 3Di:
DDDDPPDPQPDDDDPDPVVVVVCPVPDPPVVRPVVDDDDPDDDPPPDDDDDDDDDDDPVVLVVLCVVCVVVVHDSVRSVVVVVVVVCVVPPPPPPD

pLDDT: mean 82.65, std 15.99, range [33.16, 97.69]

Nearest PDB structures (foldseek):
  8qsy-assembly1_PK  TM=2.891E-01  e=7.457E+00  Haloferax tailed virus 1